Protein AF-A0A0D0D6D8-F1 (afdb_monomer_lite)

Structure (mmCIF, N/CA/C/O backbone):
data_AF-A0A0D0D6D8-F1
#
_entry.id   AF-A0A0D0D6D8-F1
#
loop_
_atom_site.group_PDB
_atom_site.id
_atom_site.type_symbol
_atom_site.label_atom_id
_atom_site.label_alt_id
_atom_site.label_comp_id
_atom_site.label_asym_id
_atom_site.label_entity_id
_atom_site.label_seq_id
_atom_site.pdbx_PDB_ins_code
_atom_site.Cartn_x
_atom_site.Cartn_y
_atom_site.Cartn_z
_atom_site.occupancy
_atom_site.B_iso_or_equiv
_atom_site.auth_seq_id
_atom_site.auth_comp_id
_atom_site.auth_asym_id
_atom_site.auth_atom_id
_atom_site.pdbx_PDB_model_num
ATOM 1 N N . MET A 1 1 ? -28.573 4.083 -31.864 1.00 39.84 1 MET A N 1
ATOM 2 C CA . MET A 1 1 ? -28.215 5.466 -31.493 1.00 39.84 1 MET A CA 1
ATOM 3 C C . MET A 1 1 ? -27.307 5.363 -30.287 1.00 39.84 1 MET A C 1
ATOM 5 O O . MET A 1 1 ? -27.772 4.891 -29.263 1.00 39.84 1 MET A O 1
ATOM 9 N N . ALA A 1 2 ? -26.017 5.651 -30.445 1.00 41.59 2 ALA A N 1
ATOM 10 C CA . ALA A 1 2 ? -25.086 5.675 -29.322 1.00 41.59 2 ALA A CA 1
ATOM 11 C C . ALA A 1 2 ? -25.297 6.993 -28.569 1.00 41.59 2 ALA A C 1
ATOM 13 O O . ALA A 1 2 ? -25.203 8.056 -29.184 1.00 41.59 2 ALA A O 1
ATOM 14 N N . GLU A 1 3 ? -25.625 6.923 -27.280 1.00 42.66 3 GLU A N 1
ATOM 15 C CA . GLU A 1 3 ? -25.546 8.083 -26.394 1.00 42.66 3 GLU A CA 1
ATOM 16 C C . GLU A 1 3 ? -24.081 8.512 -26.351 1.00 42.66 3 GLU A C 1
ATOM 18 O O . GLU A 1 3 ? -23.226 7.839 -25.775 1.00 42.66 3 GLU A O 1
ATOM 23 N N . ALA A 1 4 ? -23.772 9.596 -27.057 1.00 49.28 4 ALA A N 1
ATOM 24 C CA . ALA A 1 4 ? -22.484 10.244 -26.950 1.00 49.28 4 ALA A CA 1
ATOM 25 C C . ALA A 1 4 ? -22.368 10.755 -25.512 1.00 49.28 4 ALA A C 1
ATOM 27 O O . ALA A 1 4 ? -23.056 11.704 -25.135 1.00 49.28 4 ALA A O 1
ATOM 28 N N . LEU A 1 5 ? -21.526 10.102 -24.708 1.00 51.62 5 LEU A N 1
ATOM 29 C CA . LEU A 1 5 ? -21.066 10.662 -23.446 1.00 51.62 5 LEU A CA 1
ATOM 30 C C . LEU A 1 5 ? -20.472 12.029 -23.791 1.00 51.62 5 LEU A C 1
ATOM 32 O O . LEU A 1 5 ? -19.465 12.107 -24.498 1.00 51.62 5 LEU A O 1
ATOM 36 N N . GLY A 1 6 ? -21.167 13.097 -23.395 1.00 48.12 6 GLY A N 1
ATOM 37 C CA . GLY A 1 6 ? -20.714 14.460 -23.633 1.00 48.12 6 GLY A CA 1
ATOM 38 C C . GLY A 1 6 ? -19.278 14.625 -23.142 1.00 48.12 6 GLY A C 1
ATOM 39 O O . GLY A 1 6 ? -18.847 13.925 -22.226 1.00 48.12 6 GLY A O 1
ATOM 40 N N . LEU A 1 7 ? -18.529 15.532 -23.771 1.00 49.28 7 LEU A N 1
ATOM 41 C CA . LEU A 1 7 ? -17.205 15.930 -23.300 1.00 49.28 7 LEU A CA 1
ATOM 42 C C . LEU A 1 7 ? -17.323 16.321 -21.823 1.00 49.28 7 LEU A C 1
ATOM 44 O O . LEU A 1 7 ? -17.827 17.398 -21.510 1.00 49.28 7 LEU A O 1
ATOM 48 N N . ASN A 1 8 ? -16.908 15.426 -20.924 1.00 54.34 8 ASN A N 1
ATOM 49 C CA . ASN A 1 8 ? -16.846 15.733 -19.505 1.00 54.34 8 ASN A CA 1
ATOM 50 C C . ASN A 1 8 ? -15.944 16.957 -19.360 1.00 54.34 8 ASN A C 1
ATOM 52 O O . ASN A 1 8 ? -14.828 16.970 -19.888 1.00 54.34 8 ASN A O 1
ATOM 56 N N . GLU A 1 9 ? -16.437 17.990 -18.678 1.00 56.03 9 GLU A N 1
ATOM 57 C CA . GLU A 1 9 ? -15.621 19.148 -18.341 1.00 56.03 9 GLU A CA 1
ATOM 58 C C . GLU A 1 9 ? -14.333 18.645 -17.681 1.00 56.03 9 GLU A C 1
ATOM 60 O O . GLU A 1 9 ? -14.371 17.833 -16.753 1.00 56.03 9 GLU A O 1
ATOM 65 N N . THR A 1 10 ? -13.183 19.077 -18.205 1.00 56.88 10 THR A N 1
ATOM 66 C CA . THR A 1 10 ? -11.867 18.765 -17.639 1.00 56.88 10 THR A CA 1
ATOM 67 C C . THR A 1 10 ? -11.908 18.976 -16.130 1.00 56.88 10 THR A C 1
ATOM 69 O O . THR A 1 10 ? -12.369 20.028 -15.690 1.00 56.88 10 THR A O 1
ATOM 72 N N . GLY A 1 11 ? -11.413 18.006 -15.354 1.00 55.38 11 GLY A N 1
ATOM 73 C CA . GLY A 1 11 ? -11.546 17.935 -13.890 1.00 55.38 11 GLY A CA 1
ATOM 74 C C . GLY A 1 11 ? -11.058 19.145 -13.075 1.00 55.38 11 GLY A C 1
ATOM 75 O O . GLY A 1 11 ? -11.235 19.140 -11.868 1.00 55.38 11 GLY A O 1
ATOM 76 N N . ASN A 1 12 ? -10.528 20.191 -13.713 1.00 57.62 12 ASN A N 1
ATOM 77 C CA . ASN A 1 12 ? -10.054 21.430 -13.100 1.00 57.62 12 ASN A CA 1
ATOM 78 C C . ASN A 1 12 ? -11.107 22.556 -13.158 1.00 57.62 12 ASN A C 1
ATOM 80 O O . ASN A 1 12 ? -10.854 23.634 -13.707 1.00 57.62 12 ASN A O 1
ATOM 84 N N . ASN A 1 13 ? -12.301 22.347 -12.599 1.00 80.56 13 ASN A N 1
ATOM 85 C CA . ASN A 1 13 ? -13.261 23.442 -12.422 1.00 80.56 13 ASN A CA 1
ATOM 86 C C . ASN A 1 13 ? -12.954 24.177 -11.109 1.00 80.56 13 ASN A C 1
ATOM 88 O O . ASN A 1 13 ? -13.483 23.829 -10.056 1.00 80.56 13 ASN A O 1
ATOM 92 N N . LYS A 1 14 ? -12.108 25.213 -11.184 1.00 81.50 14 LYS A N 1
ATOM 93 C CA . LYS A 1 14 ? -11.681 26.018 -10.021 1.00 81.50 14 LYS A CA 1
ATOM 94 C C . LYS A 1 14 ? -12.846 26.562 -9.197 1.00 81.50 14 LYS A C 1
ATOM 96 O O . LYS A 1 14 ? -12.749 26.622 -7.978 1.00 81.50 14 LYS A O 1
ATOM 101 N N . VAL A 1 15 ? -13.941 26.964 -9.846 1.00 84.62 15 VAL A N 1
ATOM 102 C CA . VAL A 1 15 ? -15.127 27.483 -9.146 1.00 84.62 15 VAL A CA 1
ATOM 103 C C . VAL A 1 15 ? -15.762 26.372 -8.315 1.00 84.62 15 VAL A C 1
ATOM 105 O O . VAL A 1 15 ? -16.056 26.574 -7.140 1.00 84.62 15 VAL A O 1
ATOM 108 N N . ARG A 1 16 ? -15.906 25.178 -8.899 1.00 81.56 16 ARG A N 1
ATOM 109 C CA . ARG A 1 16 ? -16.428 24.000 -8.202 1.00 81.56 16 ARG A CA 1
ATOM 110 C C . ARG A 1 16 ? -15.499 23.542 -7.081 1.00 81.56 16 ARG A C 1
ATOM 112 O O . ARG A 1 16 ? -15.981 23.241 -5.998 1.00 81.56 16 ARG A O 1
ATOM 119 N N . GLU A 1 17 ? -14.192 23.505 -7.318 1.00 79.00 17 GLU A N 1
ATOM 120 C CA . GLU A 1 17 ? -13.203 23.150 -6.294 1.00 79.00 17 GLU A CA 1
ATOM 121 C C . GLU A 1 17 ? -13.215 24.131 -5.121 1.00 79.00 17 GLU A C 1
ATOM 123 O O . GLU A 1 17 ? -13.202 23.701 -3.971 1.00 79.00 17 GLU A O 1
ATOM 128 N N . ASN A 1 18 ? -13.302 25.436 -5.389 1.00 84.25 18 ASN A N 1
ATOM 129 C CA . ASN A 1 18 ? -13.407 26.448 -4.341 1.00 84.25 18 ASN A CA 1
ATOM 130 C C . ASN A 1 18 ? -14.712 26.298 -3.548 1.00 84.25 18 ASN A C 1
ATOM 132 O O . ASN A 1 18 ? -14.672 26.273 -2.322 1.00 84.25 18 ASN A O 1
ATOM 136 N N . ALA A 1 19 ? -15.847 26.100 -4.227 1.00 86.69 19 ALA A N 1
ATOM 137 C CA . ALA A 1 19 ? -17.130 25.862 -3.565 1.00 86.69 19 ALA A CA 1
ATOM 138 C C . ALA A 1 19 ? -17.121 24.584 -2.705 1.00 86.69 19 ALA A C 1
ATOM 140 O O . ALA A 1 19 ? -17.736 24.541 -1.642 1.00 86.69 19 ALA A O 1
ATOM 141 N N . LEU A 1 20 ? -16.413 23.535 -3.140 1.00 80.38 20 LEU A N 1
ATOM 142 C CA . LEU A 1 20 ? -16.234 22.312 -2.356 1.00 80.38 20 LEU A CA 1
ATOM 143 C C . LEU A 1 20 ? -15.352 22.546 -1.126 1.00 80.38 20 LEU A C 1
ATOM 145 O O . LEU A 1 20 ? -15.707 22.069 -0.055 1.00 80.38 20 LEU A O 1
ATOM 149 N N . LYS A 1 21 ? -14.260 23.308 -1.251 1.00 78.75 21 LYS A N 1
ATOM 150 C CA . LYS A 1 21 ? -13.395 23.677 -0.116 1.00 78.75 21 LYS A CA 1
ATOM 151 C C . LYS A 1 21 ? -14.124 24.527 0.925 1.00 78.75 21 LYS A C 1
ATOM 153 O O . LYS A 1 21 ? -13.883 24.362 2.113 1.00 78.75 21 LYS A O 1
ATOM 158 N N . GLU A 1 22 ? -15.019 25.415 0.495 1.00 83.94 22 GLU A N 1
ATOM 159 C CA . GLU A 1 22 ? -15.860 26.201 1.408 1.00 83.94 22 GLU A CA 1
ATOM 160 C C . GLU A 1 22 ? -16.933 25.345 2.087 1.00 83.94 22 GLU A C 1
ATOM 162 O O . GLU A 1 22 ? -17.209 25.514 3.273 1.00 83.94 22 GLU A O 1
ATOM 167 N N . ARG A 1 23 ? -17.541 24.412 1.344 1.00 85.50 23 ARG A N 1
ATOM 168 C CA . ARG A 1 23 ? -18.590 23.525 1.862 1.00 85.50 23 ARG A CA 1
ATOM 169 C C . ARG A 1 23 ? -18.049 22.444 2.800 1.00 85.50 23 ARG A C 1
ATOM 171 O O . ARG A 1 23 ? -18.758 22.031 3.713 1.00 85.50 23 ARG A O 1
ATOM 178 N N . PHE A 1 24 ? -16.828 21.983 2.551 1.00 78.44 24 PHE A N 1
ATOM 179 C CA . PHE A 1 24 ? -16.123 20.965 3.321 1.00 78.44 24 PHE A CA 1
ATOM 180 C C . PHE A 1 24 ? -14.771 21.536 3.759 1.00 78.44 24 PHE A C 1
ATOM 182 O O . PHE A 1 24 ? -13.744 21.200 3.163 1.00 78.44 24 PHE A O 1
ATOM 189 N N . PRO A 1 25 ? -14.763 22.450 4.745 1.00 69.38 25 PRO A N 1
ATOM 190 C CA . PRO A 1 25 ? -13.520 22.998 5.256 1.00 69.38 25 PRO A CA 1
ATOM 191 C C . PRO A 1 25 ? -12.671 21.848 5.797 1.00 69.38 25 PRO A C 1
ATOM 193 O O . PRO A 1 25 ? -13.085 21.140 6.711 1.00 69.38 25 PRO A O 1
ATOM 196 N N . VAL A 1 26 ? -11.496 21.645 5.205 1.00 61.12 26 VAL A N 1
ATOM 197 C CA . VAL A 1 26 ? -10.471 20.776 5.785 1.00 61.12 26 VAL A CA 1
ATOM 198 C C . VAL A 1 26 ? -9.999 21.486 7.049 1.00 61.12 26 VAL A C 1
ATOM 200 O O . VAL A 1 26 ? -9.503 22.616 6.969 1.00 61.12 26 VAL A O 1
ATOM 203 N N . GLU A 1 27 ? -10.238 20.886 8.214 1.00 64.56 27 GLU A N 1
ATOM 204 C CA . GLU A 1 27 ? -9.699 21.402 9.470 1.00 64.56 27 GLU A CA 1
ATOM 205 C C . GLU A 1 27 ? -8.175 21.502 9.333 1.00 64.56 27 GLU A C 1
ATOM 207 O O . GLU A 1 27 ? -7.523 20.630 8.768 1.00 64.56 27 GLU A O 1
ATOM 212 N N . LYS A 1 28 ? -7.623 22.655 9.725 1.00 57.84 28 LYS A N 1
ATOM 213 C CA . LYS A 1 28 ? -6.244 23.060 9.399 1.00 57.84 28 LYS A CA 1
ATOM 214 C C . LYS A 1 28 ? -5.163 22.207 10.051 1.00 57.84 28 LYS A C 1
ATOM 216 O O . LYS A 1 28 ? -4.000 22.355 9.684 1.00 57.84 28 LYS A O 1
ATOM 221 N N . ASP A 1 29 ? -5.551 21.340 10.966 1.00 54.84 29 ASP A N 1
ATOM 222 C CA . ASP A 1 29 ? -4.707 20.271 11.436 1.00 54.84 29 ASP A CA 1
ATOM 223 C C . ASP A 1 29 ? -5.152 19.033 10.665 1.00 54.84 29 ASP A C 1
ATOM 225 O O . ASP A 1 29 ? -6.214 18.471 10.926 1.00 54.84 29 ASP A O 1
ATOM 229 N N . GLU A 1 30 ? -4.356 18.618 9.676 1.00 58.19 30 GLU A N 1
ATOM 230 C CA . GLU A 1 30 ? -4.332 17.203 9.321 1.00 58.19 30 GLU A CA 1
ATOM 231 C C . GLU A 1 30 ? -3.928 16.490 10.611 1.00 58.19 30 GLU A C 1
ATOM 233 O O . GLU A 1 30 ? -2.744 16.394 10.932 1.00 58.19 30 GLU A O 1
ATOM 238 N N . GLU A 1 31 ? -4.917 16.116 11.425 1.00 58.03 31 GLU A N 1
ATOM 239 C CA . GLU A 1 31 ? -4.692 15.344 12.630 1.00 58.03 31 GLU A CA 1
ATOM 240 C C . GLU A 1 31 ? -4.102 14.029 12.143 1.00 58.03 31 GLU A C 1
ATOM 242 O O . GLU A 1 31 ? -4.794 13.160 11.606 1.00 58.03 31 GLU A O 1
ATOM 247 N N . LEU A 1 32 ? -2.773 13.948 12.202 1.00 65.56 32 LEU A N 1
ATOM 248 C CA . LEU A 1 32 ? -2.049 12.754 11.835 1.00 65.56 32 LEU A CA 1
ATOM 249 C C . LEU A 1 32 ? -2.581 11.663 12.747 1.00 65.56 32 LEU A C 1
ATOM 251 O O . LEU A 1 32 ? -2.356 11.675 13.959 1.00 65.56 32 LEU A O 1
ATOM 255 N N . VAL A 1 33 ? -3.328 10.738 12.155 1.00 67.88 33 VAL A N 1
ATOM 256 C CA . VAL A 1 33 ? -3.852 9.580 12.859 1.00 67.88 33 VAL A CA 1
ATOM 257 C C . VAL A 1 33 ? -2.664 8.662 13.122 1.00 67.88 33 VAL A C 1
ATOM 259 O O . VAL A 1 33 ? -2.384 7.749 12.360 1.00 67.88 33 VAL A O 1
ATOM 262 N N . CYS A 1 34 ? -1.906 8.954 14.174 1.00 77.56 34 CYS A N 1
ATOM 263 C CA . CYS A 1 34 ? -0.759 8.158 14.608 1.00 77.56 34 CYS A CA 1
ATOM 264 C C . CYS A 1 34 ? -1.174 7.029 15.554 1.00 77.56 34 CYS A C 1
ATOM 266 O O . CYS A 1 34 ? -0.378 6.135 15.826 1.00 77.56 34 CYS A O 1
ATOM 268 N N . GLU A 1 35 ? -2.419 7.060 16.031 1.00 87.25 35 GLU A N 1
ATOM 269 C CA . GLU A 1 35 ? -2.978 6.087 16.960 1.00 87.25 35 GLU A CA 1
ATOM 270 C C . GLU A 1 35 ? -3.886 5.074 16.238 1.00 87.25 35 GLU A C 1
ATOM 272 O O . GLU A 1 35 ? -4.469 5.376 15.182 1.00 87.25 35 GLU A O 1
ATOM 277 N N . PRO A 1 36 ? -4.047 3.859 16.793 1.00 92.25 36 PRO A N 1
ATOM 278 C CA . PRO A 1 36 ? -5.042 2.907 16.323 1.00 92.25 36 PRO A CA 1
ATOM 279 C C . PRO A 1 36 ? -6.446 3.526 16.295 1.00 92.25 36 PRO A C 1
ATOM 281 O O . PRO A 1 36 ? -6.966 3.949 17.325 1.00 92.25 36 PRO A O 1
ATOM 284 N N . THR A 1 37 ? -7.072 3.567 15.118 1.00 93.00 37 THR A N 1
ATOM 285 C CA . THR A 1 37 ? -8.347 4.269 14.900 1.00 93.00 37 THR A CA 1
ATOM 286 C C . THR A 1 37 ? -9.334 3.404 14.129 1.00 93.00 37 THR A C 1
ATOM 288 O O . THR A 1 37 ? -8.970 2.735 13.162 1.00 93.00 37 THR A O 1
ATOM 291 N N . LEU A 1 38 ? -10.602 3.436 14.543 1.00 94.12 38 LEU A N 1
ATOM 292 C CA . LEU A 1 38 ? -11.718 2.774 13.870 1.00 94.12 38 LEU A CA 1
ATOM 293 C C . LEU A 1 38 ? -12.754 3.811 13.445 1.00 94.12 38 LEU A C 1
ATOM 295 O O . LEU A 1 38 ? -13.187 4.632 14.250 1.00 94.12 38 LEU A O 1
ATOM 299 N N . LEU A 1 39 ? -13.198 3.717 12.196 1.00 93.12 39 LEU A N 1
ATOM 300 C CA . LEU A 1 39 ? -14.368 4.425 11.700 1.00 93.12 39 LEU A CA 1
ATOM 301 C C . LEU A 1 39 ? -15.546 3.454 11.695 1.00 93.12 39 LEU A C 1
ATOM 303 O O . LEU A 1 39 ? -15.523 2.460 10.966 1.00 93.12 39 LEU A O 1
ATOM 307 N N . LEU A 1 40 ? -16.564 3.749 12.499 1.00 96.75 40 LEU A N 1
ATOM 308 C CA . LEU A 1 40 ? -17.788 2.957 12.588 1.00 96.75 40 LEU A CA 1
ATOM 309 C C . LEU A 1 40 ? -18.943 3.670 11.883 1.00 96.75 40 LEU A C 1
ATOM 311 O O . LEU A 1 40 ? -19.005 4.900 11.872 1.00 96.75 40 LEU A O 1
ATOM 315 N N . ASP A 1 41 ? -19.876 2.904 11.329 1.00 95.19 41 ASP A N 1
ATOM 316 C CA . ASP A 1 41 ? -21.172 3.440 10.924 1.00 95.19 41 ASP A CA 1
ATOM 317 C C . ASP A 1 41 ? -22.146 3.552 12.115 1.00 95.19 41 ASP A C 1
ATOM 319 O O . ASP A 1 41 ? -21.836 3.204 13.257 1.00 95.19 41 ASP A O 1
ATOM 323 N N . TRP A 1 42 ? -23.362 4.029 11.846 1.00 93.62 42 TRP A N 1
ATOM 324 C CA . TRP A 1 42 ? -24.411 4.184 12.859 1.00 93.62 42 TRP A CA 1
ATOM 325 C C . TRP A 1 42 ? -24.908 2.852 13.453 1.00 93.62 42 TRP A C 1
ATOM 327 O O . TRP A 1 42 ? -25.536 2.859 14.510 1.00 93.62 42 TRP A O 1
ATOM 337 N N . THR A 1 43 ? -24.644 1.722 12.789 1.00 96.75 43 THR A N 1
ATOM 338 C CA . THR A 1 43 ? -24.957 0.370 13.281 1.00 96.75 43 THR A CA 1
ATOM 339 C C . THR A 1 43 ? -23.808 -0.252 14.077 1.00 96.75 43 THR A C 1
ATOM 341 O O . THR A 1 43 ? -23.981 -1.320 14.661 1.00 96.75 43 THR A O 1
ATOM 344 N N . GLY A 1 44 ? -22.650 0.414 14.135 1.00 94.06 44 GLY A N 1
ATOM 345 C CA . GLY A 1 44 ? -21.437 -0.092 14.772 1.00 94.06 44 GLY A CA 1
ATOM 346 C C . GLY A 1 44 ? -20.580 -0.986 13.870 1.00 94.06 44 GLY A C 1
ATOM 347 O O . GLY A 1 44 ? -19.678 -1.657 14.370 1.00 94.06 44 GLY A O 1
ATOM 348 N N . VAL A 1 45 ? -20.829 -1.018 12.557 1.00 96.12 45 VAL A N 1
ATOM 349 C CA . VAL A 1 45 ? -20.003 -1.753 11.587 1.00 96.12 45 VAL A CA 1
ATOM 350 C C . VAL A 1 45 ? -18.738 -0.957 11.272 1.00 96.12 45 VAL A C 1
ATOM 352 O O . VAL A 1 45 ? -18.797 0.245 11.023 1.00 96.12 45 VAL A O 1
ATOM 355 N N . ILE A 1 46 ? -17.585 -1.634 11.256 1.00 96.56 46 ILE A N 1
ATOM 356 C CA . ILE A 1 46 ? -16.299 -1.031 10.885 1.00 96.56 46 ILE A CA 1
ATOM 357 C C . ILE A 1 46 ? -16.293 -0.734 9.384 1.00 96.56 46 ILE A C 1
ATOM 359 O O . ILE A 1 46 ? -16.307 -1.645 8.559 1.00 96.56 46 ILE A O 1
ATOM 363 N N . MET A 1 47 ? -16.227 0.550 9.047 1.00 95.62 47 MET A N 1
ATOM 364 C CA . MET A 1 47 ? -16.121 1.055 7.678 1.00 95.62 47 MET A CA 1
ATOM 365 C C . MET A 1 47 ? -14.662 1.217 7.244 1.00 95.62 47 MET A C 1
ATOM 367 O O . MET A 1 47 ? -14.327 0.974 6.087 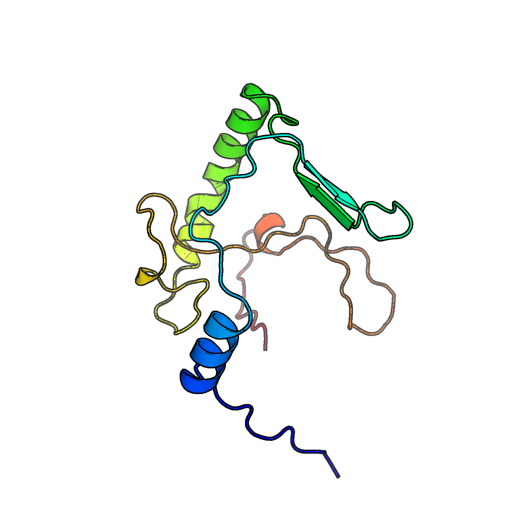1.00 95.62 47 MET A O 1
ATOM 371 N N . ALA A 1 48 ? -13.792 1.626 8.170 1.00 93.75 48 ALA A N 1
ATOM 372 C CA . ALA A 1 48 ? -12.356 1.753 7.955 1.00 93.75 48 ALA A CA 1
ATOM 373 C C . ALA A 1 48 ? -11.596 1.606 9.279 1.00 93.75 48 ALA A C 1
ATOM 375 O O . ALA A 1 48 ? -12.154 1.788 10.361 1.00 93.75 48 ALA A O 1
ATOM 376 N N . TRP A 1 49 ? -10.313 1.275 9.184 1.00 94.12 49 TRP A N 1
ATOM 377 C CA . TRP A 1 49 ? -9.436 1.049 10.325 1.00 94.12 49 TRP A CA 1
ATOM 378 C C . TRP A 1 49 ? -8.014 1.484 9.966 1.00 94.12 49 TRP A C 1
ATOM 380 O O . TRP A 1 49 ? -7.541 1.231 8.859 1.00 94.12 49 TRP A O 1
ATOM 390 N N . HIS A 1 50 ? -7.351 2.147 10.908 1.00 91.25 50 HIS A N 1
ATOM 391 C CA . HIS A 1 50 ? -5.937 2.491 10.856 1.00 91.25 50 HIS A CA 1
ATOM 392 C C . HIS A 1 50 ? -5.255 1.808 12.036 1.00 91.25 50 HIS A C 1
ATOM 394 O O . HIS A 1 50 ? -5.591 2.096 13.181 1.00 91.25 50 HIS A O 1
ATOM 400 N N . LEU A 1 51 ? -4.328 0.890 11.766 1.00 92.38 51 LEU A N 1
ATOM 401 C CA . LEU A 1 51 ? -3.567 0.197 12.802 1.00 92.38 51 LEU A CA 1
ATOM 402 C C . LEU A 1 51 ? -2.064 0.399 12.571 1.00 92.38 51 LEU A C 1
ATOM 404 O O . LEU A 1 51 ? -1.447 -0.354 11.810 1.00 92.38 51 LEU A O 1
ATOM 408 N N . PRO A 1 52 ? -1.462 1.405 13.219 1.00 89.69 52 PRO A N 1
ATOM 409 C CA . PRO A 1 52 ? -0.030 1.624 13.149 1.00 89.69 52 PRO A CA 1
ATOM 410 C C . PRO A 1 52 ? 0.704 0.515 13.915 1.00 89.69 52 PRO A C 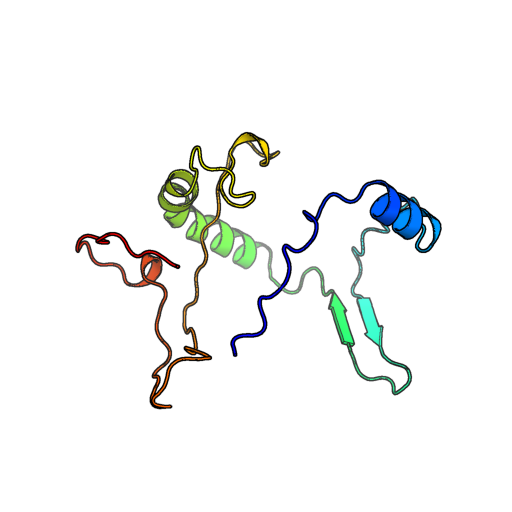1
ATOM 412 O O . PRO A 1 52 ? 0.203 -0.023 14.900 1.00 89.69 52 PRO A O 1
ATOM 415 N N . GLY A 1 53 ? 1.898 0.145 13.448 1.00 87.50 53 GLY A N 1
ATOM 416 C CA . GLY A 1 53 ? 2.756 -0.825 14.143 1.00 87.50 53 GLY A CA 1
ATOM 417 C C . GLY A 1 53 ? 2.327 -2.296 14.047 1.00 87.50 53 GLY A C 1
ATOM 418 O O . GLY A 1 53 ? 2.873 -3.129 14.763 1.00 87.50 53 GLY A O 1
ATOM 419 N N . VAL A 1 54 ? 1.386 -2.651 13.162 1.00 92.50 54 VAL A N 1
ATOM 420 C CA . VAL A 1 54 ? 0.989 -4.061 12.933 1.00 92.50 54 VAL A CA 1
ATOM 421 C C . VAL A 1 54 ? 2.144 -4.912 12.396 1.00 92.50 54 VAL A C 1
ATOM 423 O O . VAL A 1 54 ? 2.212 -6.110 12.667 1.00 92.50 54 VAL A O 1
ATOM 426 N N . LEU A 1 55 ? 3.054 -4.304 11.633 1.00 92.75 55 LEU A N 1
ATOM 427 C CA . LEU A 1 55 ? 4.238 -4.964 11.090 1.00 92.75 55 LEU A CA 1
ATOM 428 C C . LEU A 1 55 ? 5.454 -4.659 11.966 1.00 92.75 55 LEU A C 1
ATOM 430 O O . LEU A 1 55 ? 5.676 -3.501 12.317 1.00 92.75 55 LEU A O 1
ATOM 434 N N . SER A 1 56 ? 6.271 -5.671 12.268 1.00 93.62 56 SER A N 1
ATOM 435 C CA . SER A 1 56 ? 7.529 -5.463 12.992 1.00 93.62 56 SER A CA 1
ATOM 436 C C . SER A 1 56 ? 8.518 -4.638 12.166 1.00 93.62 56 SER A C 1
ATOM 438 O O . SER A 1 56 ? 8.506 -4.690 10.936 1.00 93.62 56 SER A O 1
ATOM 440 N N . GLU A 1 57 ? 9.404 -3.898 12.836 1.00 93.75 57 GLU A N 1
ATOM 441 C CA . GLU A 1 57 ? 10.424 -3.083 12.161 1.00 93.75 57 GLU A CA 1
ATOM 442 C C . GLU A 1 57 ? 11.326 -3.917 11.243 1.00 93.75 57 GLU A C 1
ATOM 444 O O . GLU A 1 57 ? 11.628 -3.493 10.129 1.00 93.75 57 GLU A O 1
ATOM 449 N N . ASP A 1 58 ? 11.714 -5.120 11.676 1.00 95.94 58 ASP A N 1
ATOM 450 C CA . ASP A 1 58 ? 12.535 -6.020 10.862 1.00 95.94 58 ASP A CA 1
ATOM 451 C C . ASP A 1 58 ? 11.791 -6.475 9.602 1.00 95.94 58 ASP A C 1
ATOM 453 O O . ASP A 1 58 ? 12.351 -6.423 8.511 1.00 95.94 58 ASP A O 1
ATOM 457 N N . PHE A 1 59 ? 10.502 -6.815 9.714 1.00 93.19 59 PHE A N 1
ATOM 458 C CA . PHE A 1 59 ? 9.697 -7.185 8.550 1.00 93.19 59 PHE A CA 1
ATOM 459 C C . PHE A 1 59 ? 9.510 -6.005 7.588 1.00 93.19 59 PHE A C 1
ATOM 461 O O . PHE A 1 59 ? 9.602 -6.177 6.376 1.00 93.19 59 PHE A O 1
ATOM 468 N N . GLN A 1 60 ? 9.289 -4.793 8.107 1.00 91.62 60 GLN A N 1
ATOM 469 C CA . GLN A 1 60 ? 9.203 -3.587 7.277 1.00 91.62 60 GLN A CA 1
ATOM 470 C C . GLN A 1 60 ? 10.519 -3.323 6.535 1.00 91.62 60 GLN A C 1
ATOM 472 O O . GLN A 1 60 ? 10.497 -3.043 5.335 1.00 91.62 60 GLN A O 1
ATOM 477 N N . ARG A 1 61 ? 11.663 -3.457 7.222 1.00 91.38 61 ARG A N 1
ATOM 478 C CA . ARG A 1 61 ? 12.996 -3.309 6.622 1.00 91.38 61 ARG A CA 1
ATOM 479 C C . ARG A 1 61 ? 13.221 -4.340 5.519 1.00 91.38 61 ARG A C 1
ATOM 481 O O . ARG A 1 61 ? 13.667 -3.970 4.435 1.00 91.38 61 ARG A O 1
ATOM 488 N N . ASP A 1 62 ? 12.854 -5.595 5.765 1.00 92.62 62 ASP A N 1
ATOM 489 C CA . ASP A 1 62 ? 12.946 -6.668 4.775 1.00 92.62 62 ASP A CA 1
ATOM 490 C C . ASP A 1 62 ? 12.036 -6.404 3.569 1.00 92.62 62 ASP A C 1
ATOM 492 O O . ASP A 1 62 ? 12.449 -6.604 2.427 1.00 92.62 62 ASP A O 1
ATOM 496 N N . CYS A 1 63 ? 10.808 -5.918 3.780 1.00 86.31 63 CYS A N 1
ATOM 497 C CA . CYS A 1 63 ? 9.917 -5.529 2.688 1.00 86.31 63 CYS A CA 1
ATOM 498 C C . CYS A 1 63 ? 10.536 -4.426 1.826 1.00 86.31 63 CYS A C 1
ATOM 500 O O . CYS A 1 63 ? 10.603 -4.587 0.611 1.00 86.31 63 CYS A O 1
ATOM 502 N N . VAL A 1 64 ? 11.019 -3.339 2.434 1.00 85.75 64 VAL A N 1
ATOM 503 C CA . VAL A 1 64 ? 11.647 -2.228 1.702 1.00 85.75 64 VAL A CA 1
ATOM 504 C C . VAL A 1 64 ? 12.888 -2.704 0.944 1.00 85.75 64 VAL A C 1
ATOM 506 O O . VAL A 1 64 ? 13.006 -2.416 -0.245 1.00 85.75 64 VAL A O 1
ATOM 509 N N . GLY A 1 65 ? 13.753 -3.501 1.578 1.00 87.00 65 GLY A N 1
ATOM 510 C CA . GLY A 1 65 ? 14.936 -4.071 0.926 1.00 87.00 65 GLY A CA 1
ATOM 511 C C . GLY A 1 65 ? 14.587 -4.955 -0.276 1.00 87.00 65 GLY A C 1
ATOM 512 O O . GLY A 1 65 ? 15.222 -4.869 -1.322 1.00 87.00 65 GLY A O 1
ATOM 513 N N . ASN A 1 66 ? 13.521 -5.755 -0.186 1.00 84.69 66 ASN A N 1
ATOM 514 C CA . ASN A 1 66 ? 13.048 -6.553 -1.322 1.00 84.69 66 ASN A CA 1
ATOM 515 C C . ASN A 1 66 ? 12.401 -5.705 -2.433 1.00 84.69 66 ASN A C 1
ATOM 517 O O . ASN A 1 66 ? 12.362 -6.134 -3.587 1.00 84.69 66 ASN A O 1
ATOM 521 N N . LEU A 1 67 ? 11.894 -4.508 -2.128 1.00 81.75 67 LEU A N 1
ATOM 522 C CA . LEU A 1 67 ? 11.354 -3.600 -3.143 1.00 81.75 67 LEU A CA 1
ATOM 523 C C . LEU A 1 67 ? 12.454 -2.903 -3.959 1.00 81.75 67 LEU A C 1
ATOM 525 O O . LEU A 1 67 ? 12.168 -2.468 -5.076 1.00 81.75 67 LEU A O 1
ATOM 529 N N . GLU A 1 68 ? 13.704 -2.860 -3.481 1.00 82.75 68 GLU A N 1
ATOM 530 C CA . GLU A 1 68 ? 14.836 -2.287 -4.230 1.00 82.75 68 GLU A CA 1
ATOM 531 C C . GLU A 1 68 ? 15.032 -2.957 -5.600 1.00 82.75 68 GLU A C 1
ATOM 533 O O . GLU A 1 68 ? 15.388 -2.296 -6.578 1.00 82.75 68 GLU A O 1
ATOM 538 N N . PHE A 1 69 ? 14.708 -4.252 -5.722 1.00 82.44 69 PHE A N 1
ATOM 539 C CA . PHE A 1 69 ? 14.759 -4.982 -6.995 1.00 82.44 69 PHE A CA 1
ATOM 540 C C . PHE A 1 69 ? 13.852 -4.385 -8.080 1.00 82.44 69 PHE A C 1
ATOM 542 O O . PHE A 1 69 ? 14.105 -4.580 -9.268 1.00 82.44 69 PHE A O 1
ATOM 549 N N . LEU A 1 70 ? 12.809 -3.651 -7.689 1.00 82.06 70 LEU A N 1
ATOM 550 C CA . LEU A 1 70 ? 11.838 -3.042 -8.596 1.00 82.06 70 LEU A CA 1
ATOM 551 C C . LEU A 1 70 ? 12.204 -1.604 -8.978 1.00 82.06 70 LEU A C 1
ATOM 553 O O . LEU A 1 70 ? 11.599 -1.047 -9.894 1.00 82.06 70 LEU A O 1
ATOM 557 N N . PHE A 1 71 ? 13.196 -0.991 -8.325 1.00 83.56 71 PHE A N 1
ATOM 558 C CA . PHE A 1 71 ? 13.580 0.403 -8.579 1.00 83.56 71 PHE A CA 1
ATOM 559 C C . PHE A 1 71 ? 13.946 0.684 -10.045 1.00 83.56 71 PHE A C 1
ATOM 561 O O . PHE A 1 71 ? 13.527 1.728 -10.561 1.00 83.56 71 PHE A O 1
ATOM 568 N N . PRO A 1 72 ? 14.648 -0.216 -10.770 1.00 82.88 72 PRO A N 1
ATOM 569 C CA . PRO A 1 72 ? 14.901 -0.020 -12.195 1.00 82.88 72 PRO A CA 1
ATOM 570 C C . PRO A 1 72 ? 13.617 0.053 -13.032 1.00 82.88 72 PRO A C 1
ATOM 572 O O . PRO A 1 72 ? 13.533 0.864 -13.955 1.00 82.88 72 PRO A O 1
ATOM 575 N N . ASP A 1 73 ? 12.612 -0.766 -12.716 1.00 82.38 73 ASP A N 1
ATOM 576 C CA . ASP A 1 73 ? 11.333 -0.783 -13.433 1.00 82.38 73 ASP A CA 1
ATOM 577 C C . ASP A 1 73 ? 10.458 0.424 -13.064 1.00 82.38 73 ASP A C 1
ATOM 579 O O . ASP A 1 73 ? 9.828 1.012 -13.945 1.00 82.38 73 ASP A O 1
ATOM 583 N N . ILE A 1 74 ? 10.494 0.858 -11.798 1.00 82.75 74 ILE A N 1
ATOM 584 C CA . ILE A 1 74 ? 9.861 2.099 -11.325 1.00 82.75 74 ILE A CA 1
ATOM 585 C C . ILE A 1 74 ? 10.442 3.302 -12.061 1.00 82.75 74 ILE A C 1
ATOM 587 O O . ILE A 1 74 ? 9.696 4.081 -12.648 1.00 82.75 74 ILE A O 1
ATOM 591 N N . SER A 1 75 ? 11.766 3.398 -12.145 1.00 82.88 75 SER A N 1
ATOM 592 C CA . SER A 1 75 ? 12.434 4.502 -12.838 1.00 82.88 75 SER A CA 1
ATOM 593 C C . SER A 1 75 ? 12.120 4.500 -14.337 1.00 82.88 75 SER A C 1
ATOM 595 O O . SER A 1 75 ? 11.880 5.550 -14.929 1.00 82.88 75 SER A O 1
ATOM 597 N N . ARG A 1 76 ? 12.054 3.314 -14.961 1.00 83.69 76 ARG A N 1
ATOM 598 C CA . ARG A 1 76 ? 11.689 3.166 -16.381 1.00 83.69 76 ARG A CA 1
ATOM 599 C C . ARG A 1 76 ? 10.238 3.562 -16.667 1.00 83.69 76 ARG A C 1
ATOM 601 O O . ARG A 1 76 ? 9.922 3.888 -17.807 1.00 83.69 76 ARG A O 1
ATOM 608 N N . SER A 1 77 ? 9.361 3.521 -15.665 1.00 82.50 77 SER A N 1
ATOM 609 C CA . SER A 1 77 ? 7.962 3.925 -15.830 1.00 82.50 77 SER A CA 1
ATOM 610 C C . SER A 1 77 ? 7.796 5.426 -16.074 1.00 82.50 77 SER A C 1
ATOM 612 O O . SER A 1 77 ? 6.760 5.827 -16.597 1.00 82.50 77 SER A O 1
ATOM 614 N N . ILE A 1 78 ? 8.789 6.254 -15.721 1.00 84.12 78 ILE A N 1
ATOM 615 C CA . ILE A 1 78 ? 8.747 7.695 -15.970 1.00 84.12 78 ILE A CA 1
ATOM 616 C C . ILE A 1 78 ? 8.673 7.949 -17.473 1.00 84.12 78 ILE A C 1
ATOM 618 O O . ILE A 1 78 ? 9.471 7.440 -18.261 1.00 84.12 78 ILE A O 1
ATOM 622 N N . THR A 1 79 ? 7.707 8.769 -17.876 1.00 75.19 79 THR A N 1
ATOM 623 C CA . THR A 1 79 ? 7.520 9.144 -19.276 1.00 75.19 79 THR A CA 1
ATOM 624 C C . THR A 1 79 ? 7.430 10.654 -19.411 1.00 75.19 79 THR A C 1
ATOM 626 O O . THR A 1 79 ? 6.995 11.353 -18.502 1.00 75.19 79 THR A O 1
ATOM 629 N N . SER A 1 80 ? 7.765 11.170 -20.594 1.00 66.56 80 SER A N 1
ATOM 630 C CA . SER A 1 80 ? 7.506 12.571 -20.955 1.00 66.56 80 SER A CA 1
ATOM 631 C C . SER A 1 80 ? 6.025 12.853 -21.271 1.00 66.56 80 SER A C 1
ATOM 633 O O . SER A 1 80 ? 5.684 13.945 -21.727 1.00 66.56 80 SER A O 1
ATOM 635 N N . SER A 1 81 ? 5.135 11.871 -21.075 1.00 68.88 81 SER A N 1
ATOM 636 C CA . SER A 1 81 ? 3.701 11.991 -21.345 1.00 68.88 81 SER A CA 1
ATOM 637 C C . SER A 1 81 ? 2.954 12.622 -20.162 1.00 68.88 81 SER A C 1
ATOM 639 O O . SER A 1 81 ? 3.395 12.543 -19.020 1.00 68.88 81 SER A O 1
ATOM 641 N N . ARG A 1 82 ? 1.783 13.224 -20.418 1.00 68.25 82 ARG A N 1
ATOM 642 C CA . ARG A 1 82 ? 0.953 13.939 -19.420 1.00 68.25 82 ARG A CA 1
ATOM 643 C C . ARG A 1 82 ? 0.213 13.025 -18.425 1.00 68.25 82 ARG A C 1
ATOM 645 O O . ARG A 1 82 ? -0.885 13.358 -17.979 1.00 68.25 82 ARG A O 1
ATOM 652 N N . SER A 1 83 ? 0.744 11.847 -18.118 1.00 79.56 83 SER A N 1
ATOM 653 C CA . SER A 1 83 ? 0.156 10.987 -17.093 1.00 79.56 83 SER A CA 1
ATOM 654 C C . SER A 1 83 ? 0.664 11.418 -15.726 1.00 79.56 83 SER A C 1
ATOM 656 O O . SER A 1 83 ? 1.860 11.337 -15.454 1.00 79.56 83 SER A O 1
ATOM 658 N N . TRP A 1 84 ? -0.254 11.800 -14.839 1.00 78.81 84 TRP A N 1
ATOM 659 C CA . TRP A 1 84 ? 0.079 12.205 -13.471 1.00 78.81 84 TRP A CA 1
ATOM 660 C C . TRP A 1 84 ? 0.816 11.115 -12.671 1.00 78.81 84 TRP A C 1
ATOM 662 O O . TRP A 1 84 ? 1.485 11.419 -11.694 1.00 78.81 84 TRP A O 1
ATOM 672 N N . ARG A 1 85 ? 0.718 9.845 -13.089 1.00 76.00 85 ARG A N 1
ATOM 673 C CA . ARG A 1 85 ? 1.383 8.705 -12.435 1.00 76.00 85 ARG A CA 1
ATOM 674 C C . ARG A 1 85 ? 2.856 8.552 -12.804 1.00 76.00 85 ARG A C 1
ATOM 676 O O . ARG A 1 85 ? 3.577 7.842 -12.117 1.00 76.00 85 ARG A O 1
ATOM 683 N N . THR A 1 86 ? 3.286 9.141 -13.916 1.00 80.00 86 THR A N 1
ATOM 684 C CA . THR A 1 86 ? 4.617 8.898 -14.497 1.00 80.00 86 THR A CA 1
ATOM 685 C C . THR A 1 86 ? 5.353 10.185 -14.861 1.00 80.00 86 THR A C 1
ATOM 687 O O . THR A 1 86 ? 6.391 10.119 -15.513 1.00 80.00 86 THR A O 1
ATOM 690 N N . GLN A 1 87 ? 4.804 11.346 -14.496 1.00 82.94 87 GLN A N 1
ATOM 691 C CA . GLN A 1 87 ? 5.414 12.650 -14.743 1.00 82.94 87 GLN A CA 1
ATOM 692 C C . GLN A 1 87 ? 6.443 12.940 -13.648 1.00 82.94 87 GLN A C 1
ATOM 694 O O . GLN A 1 87 ? 6.124 12.890 -12.464 1.00 82.94 87 GLN A O 1
ATOM 699 N N . GLU A 1 88 ? 7.681 13.217 -14.040 1.00 82.38 88 GLU A N 1
ATOM 700 C CA . GLU A 1 88 ? 8.805 13.311 -13.104 1.00 82.38 88 GLU A CA 1
ATOM 701 C C . GLU A 1 88 ? 8.684 14.468 -12.093 1.00 82.38 88 GLU A C 1
ATOM 703 O O . GLU A 1 88 ? 9.054 14.323 -10.930 1.00 82.38 88 GLU A O 1
ATOM 708 N N . ASP A 1 89 ? 8.143 15.606 -12.520 1.00 84.75 89 ASP A N 1
ATOM 709 C CA . ASP A 1 89 ? 7.970 16.832 -11.729 1.00 84.75 89 ASP A CA 1
ATOM 710 C C . ASP A 1 89 ? 6.905 16.726 -10.626 1.00 84.75 89 ASP A C 1
ATOM 712 O O . ASP A 1 89 ? 6.835 17.600 -9.763 1.00 84.75 89 ASP A O 1
ATOM 716 N N . LEU A 1 90 ? 6.092 15.665 -10.629 1.00 82.81 90 LEU A N 1
ATOM 717 C CA . LEU A 1 90 ? 5.081 15.413 -9.600 1.00 82.81 90 LEU A CA 1
ATOM 718 C C . LEU A 1 90 ? 5.629 14.642 -8.388 1.00 82.81 90 LEU A C 1
ATOM 720 O O . LEU A 1 90 ? 4.927 14.516 -7.386 1.00 82.81 90 LEU A O 1
ATOM 724 N N . PHE A 1 91 ? 6.869 14.148 -8.445 1.00 81.81 91 PHE A N 1
ATOM 725 C CA . PHE A 1 91 ? 7.497 13.431 -7.335 1.00 81.81 91 PHE A CA 1
ATOM 726 C C . PHE A 1 91 ? 8.340 14.377 -6.475 1.00 81.81 91 PHE A C 1
ATOM 728 O O . PHE A 1 91 ? 9.320 14.964 -6.937 1.00 81.81 91 PHE A O 1
ATOM 735 N N . THR A 1 92 ? 7.981 14.499 -5.195 1.00 77.94 92 THR A N 1
ATOM 736 C CA . THR A 1 92 ? 8.722 15.318 -4.221 1.00 77.94 92 THR A CA 1
ATOM 737 C C . THR A 1 92 ? 10.055 14.678 -3.832 1.00 77.94 92 THR A C 1
ATOM 739 O O . THR A 1 92 ? 11.045 15.377 -3.626 1.00 77.94 92 THR A O 1
ATOM 742 N N . GLU A 1 93 ? 10.104 13.348 -3.771 1.00 74.81 93 GLU A N 1
ATOM 743 C CA . GLU A 1 93 ? 11.305 12.608 -3.397 1.00 74.81 93 GLU A CA 1
ATOM 744 C C . GLU A 1 93 ? 12.213 12.353 -4.611 1.00 74.81 93 GLU A C 1
ATOM 746 O O . GLU A 1 93 ? 11.770 12.109 -5.737 1.00 74.81 93 GLU A O 1
ATOM 751 N N . SER A 1 94 ? 13.526 12.449 -4.404 1.00 69.00 94 SER A N 1
ATOM 752 C CA . SER A 1 94 ? 14.515 12.271 -5.474 1.00 69.00 94 SER A CA 1
ATOM 753 C C . SER A 1 94 ? 14.937 10.818 -5.678 1.00 69.00 94 SER A C 1
ATOM 755 O O . SER A 1 94 ? 15.367 10.467 -6.772 1.00 69.00 94 SER A O 1
ATOM 757 N N . TRP A 1 95 ? 14.827 9.979 -4.647 1.00 71.81 95 TRP A N 1
ATOM 758 C CA . TRP A 1 95 ? 15.395 8.628 -4.648 1.00 71.81 95 TRP A CA 1
ATOM 759 C C . TRP A 1 95 ? 14.516 7.543 -5.286 1.00 71.81 95 TRP A C 1
ATOM 761 O O . TRP A 1 95 ? 15.051 6.536 -5.739 1.00 71.81 95 TRP A O 1
ATOM 771 N N . ILE A 1 96 ? 13.197 7.741 -5.379 1.00 73.62 96 ILE A N 1
ATOM 772 C CA . ILE A 1 96 ? 12.259 6.803 -6.008 1.00 73.62 96 ILE A CA 1
ATOM 773 C C . ILE A 1 96 ? 11.232 7.632 -6.780 1.00 73.62 96 ILE A C 1
ATOM 775 O O . ILE A 1 96 ? 10.469 8.394 -6.191 1.00 73.62 96 ILE A O 1
ATOM 779 N N . ARG A 1 97 ? 11.234 7.509 -8.112 1.00 83.19 97 ARG A N 1
ATOM 780 C CA . ARG A 1 97 ? 10.326 8.241 -9.006 1.00 83.19 97 ARG A CA 1
ATOM 781 C C . ARG A 1 97 ? 9.707 7.302 -10.020 1.00 83.19 97 ARG A C 1
ATOM 783 O O . ARG A 1 97 ? 10.418 6.539 -10.668 1.00 83.19 97 ARG A O 1
ATOM 790 N N . GLY A 1 98 ? 8.398 7.418 -10.188 1.00 82.75 98 GLY A N 1
ATOM 791 C CA . GLY A 1 98 ? 7.611 6.605 -11.105 1.00 82.75 98 GLY A CA 1
ATOM 792 C C . GLY A 1 98 ? 6.569 5.773 -10.378 1.00 82.75 98 GLY A C 1
ATOM 793 O O . GLY A 1 98 ? 6.392 5.874 -9.166 1.00 82.75 98 GLY A O 1
ATOM 794 N N . ALA A 1 99 ? 5.860 4.951 -11.138 1.00 84.62 99 ALA A N 1
ATOM 795 C CA . ALA A 1 99 ? 4.804 4.098 -10.630 1.00 84.62 99 ALA A CA 1
ATOM 796 C C . ALA A 1 99 ? 4.800 2.762 -11.371 1.00 84.62 99 ALA A C 1
ATOM 798 O O . ALA A 1 99 ? 4.872 2.706 -12.599 1.00 84.62 99 ALA A O 1
ATOM 799 N N . ILE A 1 100 ? 4.653 1.680 -10.614 1.00 81.31 100 ILE A N 1
ATOM 800 C CA . ILE A 1 100 ? 4.387 0.344 -11.147 1.00 81.31 100 ILE A CA 1
ATOM 801 C C . ILE A 1 100 ? 3.145 -0.215 -10.465 1.00 81.31 100 ILE A C 1
ATOM 803 O O . ILE A 1 100 ? 2.916 0.021 -9.281 1.00 81.31 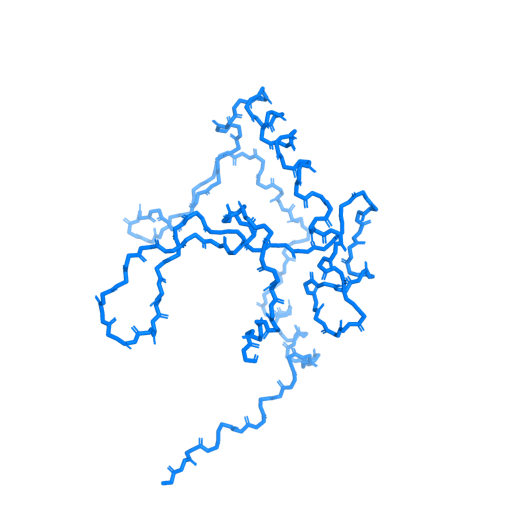100 ILE A O 1
ATOM 807 N N . GLU A 1 101 ? 2.344 -0.965 -11.213 1.00 79.38 101 GLU A N 1
ATOM 808 C CA . GLU A 1 101 ? 1.171 -1.655 -10.689 1.00 79.38 101 GLU A CA 1
ATOM 809 C C . GLU A 1 101 ? 1.436 -3.160 -10.707 1.00 79.38 101 GLU A C 1
ATOM 811 O O . GLU A 1 101 ? 1.620 -3.782 -11.760 1.00 79.38 101 GLU A O 1
ATOM 816 N N . LEU A 1 102 ? 1.507 -3.744 -9.513 1.00 77.25 102 LEU A N 1
ATOM 817 C CA . LEU A 1 102 ? 1.795 -5.155 -9.316 1.00 77.25 102 LEU A CA 1
ATOM 818 C C . LEU A 1 102 ? 0.572 -5.839 -8.729 1.00 77.25 102 LEU A C 1
ATOM 820 O O . LEU A 1 102 ? -0.057 -5.351 -7.797 1.00 77.25 102 LEU A O 1
ATOM 824 N N . SER A 1 103 ? 0.230 -6.994 -9.275 1.00 76.38 103 SER A N 1
ATOM 825 C CA . SER A 1 103 ? -0.851 -7.826 -8.779 1.00 76.38 103 SER A CA 1
ATOM 826 C C . SER A 1 103 ? -0.419 -9.282 -8.863 1.00 76.38 103 SER A C 1
ATOM 828 O O . SER A 1 103 ? -0.249 -9.812 -9.965 1.00 76.38 103 SER A O 1
ATOM 830 N N . PRO A 1 104 ? -0.204 -9.936 -7.707 1.00 66.12 104 PRO A N 1
ATOM 831 C CA . PRO A 1 104 ? 0.135 -11.355 -7.651 1.00 66.12 104 PRO A CA 1
ATOM 832 C C . PRO A 1 104 ? -0.982 -12.244 -8.207 1.00 66.12 104 PRO A C 1
ATOM 834 O O . PRO A 1 104 ? -0.723 -13.345 -8.676 1.00 66.12 104 PRO A O 1
ATOM 837 N N . ALA A 1 105 ? -2.226 -11.767 -8.155 1.00 69.94 105 ALA A N 1
ATOM 838 C CA . ALA A 1 105 ? -3.396 -12.469 -8.652 1.00 69.94 105 ALA A CA 1
ATOM 839 C C . ALA A 1 105 ? -4.469 -11.443 -9.046 1.00 69.94 105 ALA A C 1
ATOM 841 O O . ALA A 1 105 ? -5.247 -10.999 -8.204 1.00 69.94 105 ALA A O 1
ATOM 842 N N . TRP A 1 106 ? -4.502 -11.042 -10.318 1.00 68.31 106 TRP A N 1
ATOM 843 C CA . TRP A 1 106 ? -5.560 -10.182 -10.847 1.00 68.31 106 TRP A CA 1
ATOM 844 C C . TRP A 1 106 ? -6.716 -11.036 -11.369 1.00 68.31 106 TRP A C 1
ATOM 846 O O . TRP A 1 106 ? -6.541 -11.866 -12.266 1.00 68.31 106 TRP A O 1
ATOM 856 N N . TYR A 1 107 ? -7.915 -10.811 -10.834 1.00 61.66 107 TYR A N 1
ATOM 857 C CA . TYR A 1 107 ? -9.142 -11.312 -11.441 1.00 61.66 107 TYR A CA 1
ATOM 858 C C . TYR A 1 107 ? -9.521 -10.387 -12.600 1.00 61.66 107 TYR A C 1
ATOM 860 O O . TYR A 1 107 ? -9.773 -9.204 -12.384 1.00 61.66 107 TYR A O 1
ATOM 868 N N . GLN A 1 108 ? -9.547 -10.900 -13.833 1.00 62.50 108 GLN A N 1
ATOM 869 C CA . GLN A 1 108 ? -9.910 -10.133 -15.033 1.00 62.50 108 GLN A CA 1
ATOM 870 C C . GLN A 1 108 ? -11.408 -9.784 -15.029 1.00 62.50 108 GLN A C 1
ATOM 872 O O . GLN A 1 108 ? -12.220 -10.362 -15.754 1.00 62.50 108 GLN A O 1
ATOM 877 N N . GLN A 1 109 ? -11.797 -8.836 -14.179 1.00 52.16 109 GLN A N 1
ATOM 878 C CA . GLN A 1 109 ? -13.154 -8.318 -14.143 1.00 52.16 109 GLN A CA 1
ATOM 879 C C . GLN A 1 109 ? -13.449 -7.611 -15.474 1.00 52.16 109 GLN A C 1
ATOM 881 O O . GLN A 1 109 ? -12.729 -6.704 -15.879 1.00 52.16 109 GLN A O 1
ATOM 886 N N . GLY A 1 110 ? -14.496 -8.057 -16.173 1.00 57.97 110 GLY A N 1
ATOM 887 C CA . GLY A 1 110 ? -14.939 -7.470 -17.444 1.00 57.97 110 GLY A CA 1
ATOM 888 C C . GLY A 1 110 ? -14.520 -8.219 -18.714 1.00 57.97 110 GLY A C 1
ATOM 889 O O . GLY A 1 110 ? -14.931 -7.810 -19.796 1.00 57.97 110 GLY A O 1
ATOM 890 N N . GLN A 1 111 ? -13.772 -9.325 -18.622 1.00 55.94 111 GLN A N 1
ATOM 891 C CA . GLN A 1 111 ? -13.484 -10.177 -19.784 1.00 55.94 111 GLN A CA 1
ATOM 892 C C . GLN A 1 111 ? -14.443 -11.377 -19.841 1.00 55.94 111 GLN A C 1
ATOM 894 O O . GLN A 1 111 ? -14.614 -12.102 -18.864 1.00 55.94 111 GLN A O 1
ATOM 899 N N . VAL A 1 112 ? -15.075 -11.605 -20.994 1.00 60.75 112 VAL A N 1
ATOM 900 C CA . VAL A 1 112 ? -15.927 -12.776 -21.275 1.00 60.75 112 VAL A CA 1
ATOM 901 C C . VAL A 1 112 ? -15.121 -13.730 -22.164 1.00 60.75 112 VAL A C 1
ATOM 903 O O . VAL A 1 112 ? -14.541 -13.254 -23.140 1.00 60.75 112 VAL A O 1
ATOM 906 N N . PRO A 1 113 ? -15.071 -15.050 -21.887 1.00 61.41 113 PRO A N 1
ATOM 907 C CA . PRO A 1 113 ? -15.907 -15.834 -20.964 1.00 61.41 113 PRO A CA 1
ATOM 908 C C . PRO A 1 113 ? -15.392 -15.908 -19.514 1.00 61.41 113 PRO A C 1
ATOM 910 O O . PRO A 1 113 ? -14.206 -15.767 -19.273 1.00 61.41 113 PRO A O 1
ATOM 913 N N . TYR A 1 114 ? -16.287 -16.218 -18.563 1.00 57.28 114 TYR A N 1
ATOM 914 C CA . TYR A 1 114 ? -16.082 -16.303 -17.097 1.00 57.28 114 TYR A CA 1
ATOM 915 C C . TYR A 1 114 ? -15.110 -17.404 -16.596 1.00 57.28 114 TYR A C 1
ATOM 917 O O . TYR A 1 114 ? -15.293 -17.950 -15.509 1.00 57.28 114 TYR A O 1
ATOM 925 N N . ARG A 1 115 ? -14.095 -17.790 -17.372 1.00 56.03 115 ARG A N 1
ATOM 926 C CA . ARG A 1 115 ? -13.083 -18.777 -16.964 1.00 56.03 115 ARG A CA 1
ATOM 927 C C . ARG A 1 115 ? -11.718 -18.119 -16.832 1.00 56.03 115 ARG A C 1
ATOM 929 O O . ARG A 1 115 ? -10.819 -18.423 -17.608 1.00 56.03 115 ARG A O 1
ATOM 936 N N . HIS A 1 116 ? -11.560 -17.265 -15.828 1.00 63.31 116 HIS A N 1
ATOM 937 C CA . HIS A 1 116 ? -10.275 -16.614 -15.584 1.00 63.31 116 HIS A CA 1
ATOM 938 C C . HIS A 1 116 ? -9.628 -17.193 -14.338 1.00 63.31 116 HIS A C 1
ATOM 940 O O . HIS A 1 116 ? -10.085 -16.973 -13.216 1.00 63.31 116 HIS A O 1
ATOM 946 N N . GLN A 1 117 ? -8.567 -17.969 -14.553 1.00 67.06 117 GLN A N 1
ATOM 947 C CA . GLN A 1 117 ? -7.575 -18.202 -13.510 1.00 67.06 117 GLN A CA 1
ATOM 948 C C . GLN A 1 117 ? -6.924 -16.847 -13.197 1.00 67.06 117 GLN A C 1
ATOM 950 O O . GLN A 1 117 ? -6.647 -16.102 -14.139 1.00 67.06 117 GLN A O 1
ATOM 955 N N . PRO A 1 118 ? -6.706 -16.492 -11.918 1.00 68.50 118 PRO A N 1
ATOM 956 C CA . PRO A 1 118 ? -6.029 -15.249 -11.583 1.00 68.50 118 PRO A CA 1
ATOM 957 C C . PRO A 1 118 ? -4.678 -15.169 -12.291 1.00 68.50 118 PRO A C 1
ATOM 959 O O . PRO A 1 118 ? -3.886 -16.110 -12.237 1.00 68.50 118 PRO A O 1
ATOM 962 N N . GLU A 1 119 ? -4.421 -14.050 -12.963 1.00 70.94 119 GLU A N 1
ATOM 963 C CA . GLU A 1 119 ? -3.165 -13.838 -13.670 1.00 70.94 119 GLU A CA 1
ATOM 964 C C . GLU A 1 119 ? -2.232 -12.925 -12.880 1.00 70.94 119 GLU A C 1
ATOM 966 O O . GLU A 1 119 ? -2.646 -11.948 -12.261 1.00 70.94 119 GLU A O 1
ATOM 971 N N . VAL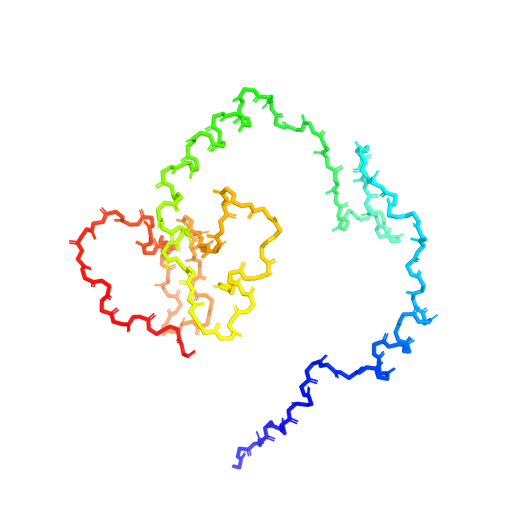 A 1 120 ? -0.943 -13.233 -12.953 1.00 70.44 120 VAL A N 1
ATOM 972 C CA . VAL A 1 120 ? 0.128 -12.419 -12.378 1.00 70.44 120 VAL A CA 1
ATOM 973 C C . VAL A 1 120 ? 0.443 -11.242 -13.319 1.00 70.44 120 VAL A C 1
ATOM 975 O O . VAL A 1 120 ? 0.468 -11.422 -14.546 1.00 70.44 120 VAL A O 1
ATOM 978 N N . SER A 1 121 ? 0.721 -10.048 -12.781 1.00 69.62 121 SER A N 1
ATOM 979 C CA . SER A 1 121 ? 1.192 -8.899 -13.578 1.00 69.62 121 SER A CA 1
ATOM 980 C C . SER A 1 121 ? 2.412 -9.261 -14.430 1.00 69.62 121 SER A C 1
ATOM 982 O O . SER A 1 121 ? 3.293 -10.002 -13.999 1.00 69.62 121 SER A O 1
ATOM 984 N N . THR A 1 122 ? 2.511 -8.698 -15.637 1.00 66.44 122 THR A N 1
ATOM 985 C CA . THR A 1 122 ? 3.622 -8.970 -16.573 1.00 66.44 122 THR A CA 1
ATOM 986 C C . THR A 1 122 ? 4.998 -8.693 -15.971 1.00 66.44 122 THR A C 1
ATOM 988 O O . THR A 1 122 ? 5.931 -9.436 -16.251 1.00 66.44 122 THR A O 1
ATOM 991 N N . ILE A 1 123 ? 5.105 -7.677 -15.112 1.00 66.75 123 ILE A N 1
ATOM 992 C CA . ILE A 1 123 ? 6.339 -7.311 -14.400 1.00 66.75 123 ILE A CA 1
ATOM 993 C C . ILE A 1 123 ? 6.789 -8.433 -13.444 1.00 66.75 123 ILE A C 1
ATOM 995 O O . ILE A 1 123 ? 7.976 -8.707 -13.328 1.00 66.75 123 ILE A O 1
ATOM 999 N N . LEU A 1 124 ? 5.846 -9.146 -12.821 1.00 67.25 124 LEU A N 1
ATOM 1000 C CA . LEU A 1 124 ? 6.118 -10.238 -11.877 1.00 67.25 124 LEU A CA 1
ATOM 1001 C C . LEU A 1 124 ? 6.354 -11.599 -12.561 1.00 67.25 124 LEU A C 1
ATOM 1003 O O . LEU A 1 124 ? 6.843 -12.526 -11.924 1.00 67.25 124 LEU A O 1
ATOM 1007 N N . LYS A 1 125 ? 6.011 -11.747 -13.849 1.00 70.38 125 LYS A N 1
ATOM 1008 C CA . LYS A 1 125 ? 6.101 -13.022 -14.591 1.00 70.38 125 LYS A CA 1
ATOM 1009 C C . LYS A 1 125 ? 7.532 -13.422 -14.996 1.00 70.38 125 LYS A C 1
ATOM 1011 O O . LYS A 1 125 ? 7.686 -14.481 -15.590 1.00 70.38 125 LYS A O 1
ATOM 1016 N N . ALA A 1 126 ? 8.545 -12.604 -14.690 1.00 56.28 126 ALA A N 1
ATOM 1017 C CA . ALA A 1 126 ? 9.978 -12.890 -14.835 1.00 56.28 126 ALA A CA 1
ATOM 1018 C C . ALA A 1 126 ? 10.350 -13.820 -16.013 1.00 56.28 126 ALA A C 1
ATOM 1020 O O . ALA A 1 126 ? 10.823 -14.937 -15.826 1.00 56.28 126 ALA A O 1
ATOM 1021 N N . SER A 1 127 ? 10.188 -13.341 -17.248 1.00 49.69 127 SER A N 1
ATOM 1022 C CA . SER A 1 127 ? 10.952 -13.868 -18.382 1.00 49.69 127 SER A CA 1
ATOM 1023 C C . SER A 1 127 ? 11.048 -12.829 -19.488 1.00 49.69 127 SER A C 1
ATOM 1025 O O . SER A 1 127 ? 10.035 -12.352 -20.002 1.00 49.69 127 SER A O 1
ATOM 1027 N N . HIS A 1 128 ? 12.284 -12.511 -19.859 1.00 49.50 128 HIS A N 1
ATOM 1028 C CA . HIS A 1 128 ? 12.665 -11.820 -21.080 1.00 49.50 128 HIS A CA 1
ATOM 1029 C C . HIS A 1 128 ? 11.947 -12.407 -22.305 1.00 49.50 128 HIS A C 1
ATOM 1031 O O . HIS A 1 128 ? 12.407 -13.367 -22.912 1.00 49.50 128 HIS A O 1
ATOM 1037 N N . ALA A 1 129 ? 10.833 -11.809 -22.698 1.00 41.25 129 ALA A N 1
ATOM 1038 C CA . ALA A 1 129 ? 10.284 -11.935 -24.035 1.00 41.25 129 ALA A CA 1
ATOM 1039 C C . ALA A 1 129 ? 9.484 -10.667 -24.292 1.00 41.25 129 ALA A C 1
ATOM 1041 O O . ALA A 1 129 ? 8.340 -10.556 -23.868 1.00 41.25 129 ALA A O 1
ATOM 1042 N N . ASN A 1 130 ? 10.167 -9.694 -24.898 1.00 44.84 130 ASN A N 1
ATOM 1043 C CA . ASN A 1 130 ? 9.611 -8.581 -25.658 1.00 44.84 130 ASN A CA 1
ATOM 1044 C C . ASN A 1 130 ? 8.186 -8.182 -25.221 1.00 44.84 130 ASN A C 1
ATOM 1046 O O . ASN A 1 130 ? 7.218 -8.772 -25.719 1.00 44.84 130 ASN A O 1
ATOM 1050 N N . PRO A 1 131 ? 8.011 -7.192 -24.324 1.00 45.09 131 PRO A N 1
ATOM 1051 C CA . PRO A 1 131 ? 6.710 -6.580 -24.167 1.00 45.09 131 PRO A CA 1
ATOM 1052 C C . PRO A 1 131 ? 6.480 -5.796 -25.462 1.00 45.09 131 PRO A C 1
ATOM 1054 O O . PRO A 1 131 ? 6.737 -4.599 -25.540 1.00 45.09 131 PRO A O 1
ATOM 1057 N N . GLY A 1 132 ? 6.028 -6.489 -26.516 1.00 40.72 1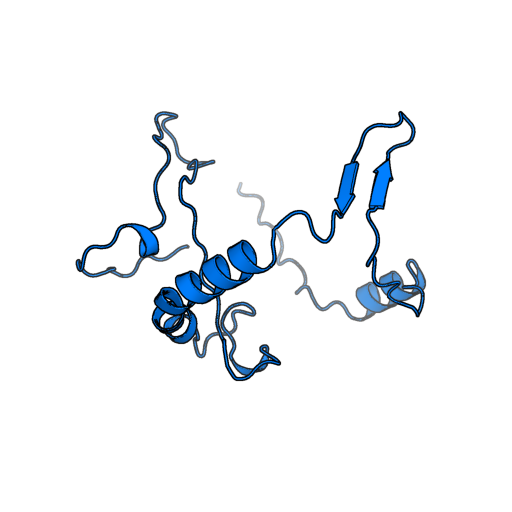32 GLY A N 1
ATOM 1058 C CA . GLY A 1 132 ? 5.368 -5.844 -27.641 1.00 40.72 1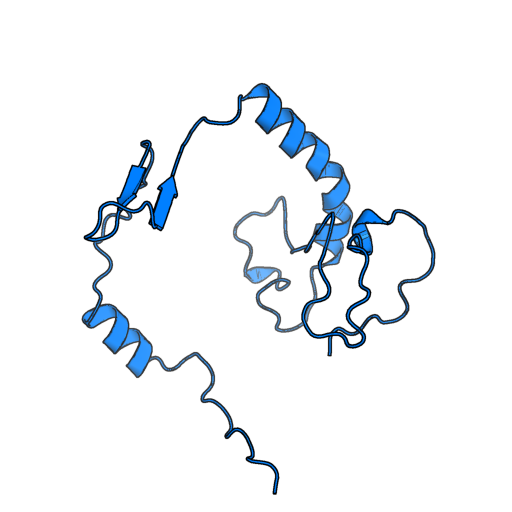32 GLY A CA 1
ATOM 1059 C C . GLY A 1 132 ? 4.345 -4.861 -27.075 1.00 40.72 132 GLY A C 1
ATOM 1060 O O . GLY A 1 132 ? 3.898 -5.066 -25.945 1.00 40.72 132 GLY A O 1
ATOM 1061 N N . PRO A 1 133 ? 4.015 -3.784 -27.796 1.00 39.28 133 PRO A N 1
ATOM 1062 C CA . PRO A 1 133 ? 3.346 -2.620 -27.232 1.00 39.28 133 PRO A CA 1
ATOM 1063 C C . PRO A 1 133 ? 2.018 -3.050 -26.604 1.00 39.28 133 PRO A C 1
ATOM 1065 O O . PRO A 1 133 ? 1.008 -3.186 -27.288 1.00 39.28 133 PRO A O 1
ATOM 1068 N N . ARG A 1 134 ? 2.015 -3.327 -25.297 1.00 45.50 134 ARG A N 1
ATOM 1069 C CA . ARG A 1 134 ? 0.801 -3.658 -24.561 1.00 45.50 134 ARG A CA 1
ATOM 1070 C C . ARG A 1 134 ? 0.225 -2.335 -24.118 1.00 45.50 134 ARG A C 1
ATOM 1072 O O . ARG A 1 134 ? 0.418 -1.878 -22.998 1.00 45.50 134 ARG A O 1
ATOM 1079 N N . GLN A 1 135 ? -0.419 -1.719 -25.101 1.00 37.22 135 GLN A N 1
ATOM 1080 C CA . GLN A 1 135 ? -1.493 -0.771 -24.912 1.00 37.22 135 GLN A CA 1
ATOM 1081 C C . GLN A 1 135 ? -2.464 -1.372 -23.890 1.00 37.22 135 GLN A C 1
ATOM 1083 O O . GLN A 1 135 ? -3.126 -2.376 -24.149 1.00 37.22 135 GLN A O 1
ATOM 1088 N N . TRP A 1 136 ? -2.539 -0.752 -22.719 1.00 44.78 136 TRP A N 1
ATOM 1089 C CA . TRP A 1 136 ? -3.866 -0.438 -22.212 1.00 44.78 136 TRP A CA 1
ATOM 1090 C C . TRP A 1 136 ? -4.461 0.545 -23.226 1.00 44.78 136 TRP A C 1
ATOM 1092 O O . TRP A 1 136 ? -3.697 1.347 -23.767 1.00 44.78 136 TRP A O 1
ATOM 1102 N N . LEU A 1 137 ? -5.746 0.398 -23.558 1.00 31.34 137 LEU A N 1
ATOM 1103 C CA . LEU A 1 137 ? -6.467 1.305 -24.464 1.00 31.34 137 LEU A CA 1
ATOM 1104 C C . LEU A 1 137 ? -5.998 2.765 -24.356 1.00 31.34 137 LEU A C 1
ATOM 1106 O O . LEU A 1 137 ? -5.910 3.259 -23.208 1.00 31.34 137 LEU A O 1
#

Organism: NCBI:txid930991

Secondary structure (DSSP, 8-state):
----------S--HHHHHHHHHHS---SS-----S-EEEE-TTS-EEEEE-TT-S-HHHHHHHHHHHGGGHHHHHHT--SSS-TTT-GGG-S-SS--S-----SSB--TTPSSS--PPBPPTTTT------------

Radius of gyration: 21.1 Å; chains: 1; bounding box: 44×46×48 Å

pLDDT: mean 73.34, std 16.39, range [31.34, 96.75]

Foldseek 3Di:
DDPPPPDDDDPPPVVVVVVVCVVDPDDPDPPPPQDWDFDADPVRDTPDTDDPPPDPPVRVVVVVVVCVVCQVVQLVQADPDPDCQRDQVNDPDDRGGHDDDWDCFDDPPPDPDPDDGTDTDPVPPDDDDDPDPPDPD

Sequence (137 aa):
MAEALGLNETGNNKVRENALKERFPVEKDEELVCEPTLLLDWTGVIMAWHLPGVLSEDFQRDCVGNLEFLFPDISRSITSSRSWRTQEDLFTESWIRGAIELSPAWYQQGQVPYRHQPEVSTILKASHANPGPRQWL